Protein AF-A0A6M3ILG4-F1 (afdb_monomer_lite)

Sequence (143 aa):
MSYYQEWAKKNKDKIKEYHKKYWQENKDKIKEREKIYKTTERYVKWKRDYRKIEYERHKDKIKARKKIKGLVHQNRLKRLPCQICGENKSEFHHPNYAKPYEVYHLCDYCHKKVHINETKLNDIKIYNYIGLLKKRGRPKLNN

Organism: NCBI:txid1070528

pLDDT: mean 90.32, std 12.19, range [41.97, 98.12]

Structure (mmCIF, N/CA/C/O backbone):
data_AF-A0A6M3ILG4-F1
#
_entry.id   AF-A0A6M3ILG4-F1
#
loop_
_atom_site.group_PDB
_atom_site.id
_atom_site.type_symbol
_atom_site.label_atom_id
_atom_site.label_alt_id
_atom_site.label_comp_id
_atom_site.label_asym_id
_atom_site.label_entity_id
_atom_site.label_seq_id
_atom_site.pdbx_PDB_ins_code
_atom_site.Cartn_x
_atom_site.Cartn_y
_atom_site.Cartn_z
_atom_site.occupancy
_atom_site.B_iso_or_equiv
_atom_site.auth_seq_id
_atom_site.auth_comp_id
_atom_site.auth_asym_id
_atom_site.auth_atom_id
_atom_site.pdbx_PDB_model_num
ATOM 1 N N . MET A 1 1 ? -1.895 -19.524 -35.280 1.00 62.00 1 MET A N 1
ATOM 2 C CA . MET A 1 1 ? -0.670 -18.873 -34.759 1.00 62.00 1 MET A CA 1
ATOM 3 C C . MET A 1 1 ? -0.054 -18.127 -35.936 1.00 62.00 1 MET A C 1
ATOM 5 O O . MET A 1 1 ? -0.032 -18.703 -37.013 1.00 62.00 1 MET A O 1
ATOM 9 N N . SER A 1 2 ? 0.331 -16.855 -35.814 1.00 88.44 2 SER A N 1
ATOM 10 C CA . SER A 1 2 ? 0.927 -16.123 -36.943 1.00 88.44 2 SER A CA 1
ATOM 11 C C . SER A 1 2 ? 2.373 -16.569 -37.183 1.00 88.44 2 SER A C 1
ATOM 13 O O . SER A 1 2 ? 3.071 -16.950 -36.243 1.00 88.44 2 SER A O 1
ATOM 15 N N . TYR A 1 3 ? 2.845 -16.471 -38.428 1.00 88.00 3 TYR A N 1
ATOM 16 C CA . TYR A 1 3 ? 4.236 -16.757 -38.812 1.00 88.00 3 TYR A CA 1
ATOM 17 C C . TYR A 1 3 ? 5.259 -16.085 -37.874 1.00 88.00 3 TYR A C 1
ATOM 19 O O . TYR A 1 3 ? 6.212 -16.709 -37.408 1.00 88.00 3 TYR A O 1
ATOM 27 N N . TYR A 1 4 ? 5.003 -14.827 -37.500 1.00 83.44 4 TYR A N 1
ATOM 28 C CA . TYR A 1 4 ? 5.842 -14.075 -36.566 1.00 83.44 4 TYR A CA 1
ATOM 29 C C . TYR A 1 4 ? 5.869 -14.681 -35.153 1.00 83.44 4 TYR A C 1
ATOM 31 O O . TYR A 1 4 ? 6.920 -14.724 -34.518 1.00 83.44 4 TYR A O 1
ATOM 39 N N . GLN A 1 5 ? 4.735 -15.186 -34.656 1.00 84.12 5 GLN A N 1
ATOM 40 C CA . GLN A 1 5 ? 4.664 -15.832 -33.341 1.00 84.12 5 GLN A CA 1
ATOM 41 C C . GLN A 1 5 ? 5.486 -17.128 -33.298 1.00 84.12 5 GLN A C 1
ATOM 43 O O . GLN A 1 5 ? 6.137 -17.407 -32.291 1.00 84.12 5 GLN A O 1
ATOM 48 N N . GLU A 1 6 ? 5.480 -17.917 -34.373 1.00 87.38 6 GLU A N 1
ATOM 49 C CA . GLU A 1 6 ? 6.278 -19.147 -34.463 1.00 87.38 6 GLU A CA 1
ATOM 50 C C . GLU A 1 6 ? 7.771 -18.855 -34.596 1.00 87.38 6 GLU A C 1
ATOM 52 O O . GLU A 1 6 ? 8.590 -19.459 -33.898 1.00 87.38 6 GLU A O 1
ATOM 57 N N . TRP A 1 7 ? 8.124 -17.874 -35.427 1.00 90.94 7 TRP A N 1
ATOM 58 C CA . TRP A 1 7 ? 9.497 -17.407 -35.564 1.00 90.94 7 TRP A CA 1
ATOM 59 C C . TRP A 1 7 ? 10.047 -16.862 -34.236 1.00 90.94 7 TRP A C 1
ATOM 61 O O . TRP A 1 7 ? 11.148 -17.235 -33.827 1.00 90.94 7 TRP A O 1
ATOM 71 N N . ALA A 1 8 ? 9.267 -16.057 -33.507 1.00 87.81 8 ALA A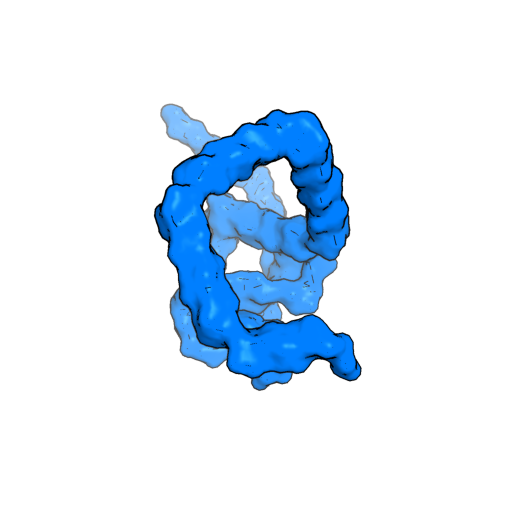 N 1
ATOM 72 C CA . ALA A 1 8 ? 9.674 -15.497 -32.220 1.00 87.81 8 ALA A CA 1
ATOM 73 C C . ALA A 1 8 ? 9.870 -16.575 -31.141 1.00 87.81 8 ALA A C 1
ATOM 75 O O . ALA A 1 8 ? 10.802 -16.483 -30.343 1.00 87.81 8 ALA A O 1
ATOM 76 N N . LYS A 1 9 ? 9.039 -17.628 -31.135 1.00 90.25 9 LYS A N 1
ATOM 77 C CA . LYS A 1 9 ? 9.213 -18.774 -30.226 1.00 90.25 9 LYS A CA 1
ATOM 78 C C . LYS A 1 9 ? 10.529 -19.504 -30.483 1.00 90.25 9 LYS A C 1
ATOM 80 O O . LYS A 1 9 ? 11.263 -19.767 -29.535 1.00 90.25 9 LYS A O 1
ATOM 85 N N . LYS A 1 10 ? 10.840 -19.785 -31.752 1.00 91.88 10 LYS A N 1
ATOM 86 C CA . LYS A 1 10 ? 12.076 -20.478 -32.157 1.00 91.88 10 LYS A CA 1
ATOM 87 C C . LYS A 1 10 ? 13.341 -19.640 -31.932 1.00 91.88 10 LYS A C 1
ATOM 89 O O . LYS A 1 10 ? 14.420 -20.200 -31.802 1.00 91.88 10 LYS A O 1
ATOM 94 N N . ASN A 1 11 ? 13.216 -18.314 -31.855 1.00 92.62 11 ASN A N 1
ATOM 95 C CA . ASN A 1 11 ? 14.343 -17.384 -31.713 1.00 92.62 11 ASN A CA 1
ATOM 96 C C . ASN A 1 11 ? 14.356 -16.637 -30.369 1.00 92.62 11 ASN A C 1
ATOM 98 O O . ASN A 1 11 ? 15.000 -15.596 -30.244 1.00 92.62 11 ASN A O 1
ATOM 102 N N . LYS A 1 12 ? 13.655 -17.157 -29.355 1.00 91.38 12 LYS A N 1
ATOM 103 C CA . LYS A 1 12 ? 13.440 -16.483 -28.067 1.00 91.38 12 LYS A CA 1
ATOM 104 C C . LYS A 1 12 ? 14.737 -16.011 -27.404 1.00 91.38 12 LYS A C 1
ATOM 106 O O . LYS A 1 12 ? 14.792 -14.877 -26.929 1.00 91.38 12 LYS A O 1
ATOM 111 N N . ASP A 1 13 ? 15.772 -16.847 -27.396 1.00 93.62 13 ASP A N 1
ATOM 112 C CA . ASP A 1 13 ? 17.044 -16.518 -26.744 1.00 93.62 13 ASP A CA 1
ATOM 113 C C . ASP A 1 13 ? 17.819 -15.443 -27.507 1.00 93.62 13 ASP A C 1
ATOM 115 O O . ASP A 1 13 ? 18.270 -14.474 -26.899 1.00 93.62 13 ASP A O 1
ATOM 119 N N . LYS A 1 14 ? 17.852 -15.527 -28.844 1.00 92.62 14 LYS A N 1
ATOM 120 C CA . LYS A 1 14 ? 18.449 -14.494 -29.707 1.00 92.62 14 LYS A CA 1
ATOM 121 C C . LYS A 1 14 ? 17.745 -13.145 -29.551 1.00 92.62 14 LYS A C 1
ATOM 123 O O . LYS A 1 14 ? 18.395 -12.110 -29.444 1.00 92.62 14 LYS A O 1
ATOM 128 N N . ILE A 1 15 ? 16.412 -13.151 -29.484 1.00 91.88 15 ILE A N 1
ATOM 129 C CA . ILE A 1 15 ? 15.603 -11.945 -29.255 1.00 91.88 15 ILE A CA 1
ATOM 130 C C . ILE A 1 15 ? 15.914 -11.348 -27.877 1.00 91.88 15 ILE A C 1
ATOM 132 O O . ILE A 1 15 ? 16.109 -10.140 -27.743 1.00 91.88 15 ILE A O 1
ATOM 136 N N . LYS A 1 16 ? 16.003 -12.190 -26.842 1.00 93.75 16 LYS A N 1
ATOM 137 C CA . LYS A 1 16 ? 16.331 -11.758 -25.480 1.00 93.75 16 LYS A CA 1
ATOM 138 C C . LYS A 1 16 ? 17.732 -11.149 -25.398 1.00 93.75 16 LYS A C 1
ATOM 140 O O . LYS A 1 16 ? 17.897 -10.108 -24.763 1.00 93.75 16 LYS A O 1
ATOM 145 N N . GLU A 1 17 ? 18.720 -11.775 -26.030 1.00 94.75 17 GLU A N 1
ATOM 146 C CA . GLU A 1 17 ? 20.097 -11.280 -26.088 1.00 94.75 17 GLU A CA 1
ATOM 147 C C . GLU A 1 17 ? 20.182 -9.938 -26.821 1.00 94.75 17 GLU A C 1
ATOM 149 O O . GLU A 1 17 ? 20.748 -8.980 -26.289 1.00 94.75 17 GLU A O 1
ATOM 154 N N . TYR A 1 18 ? 19.527 -9.831 -27.979 1.00 94.12 18 TYR A N 1
ATOM 155 C CA . TYR A 1 18 ? 19.421 -8.584 -28.729 1.00 94.12 18 TYR A CA 1
ATOM 156 C C . TYR A 1 18 ? 18.820 -7.454 -27.880 1.00 94.12 18 TYR A C 1
ATOM 158 O O . TYR A 1 18 ? 19.414 -6.382 -27.761 1.00 94.12 18 TYR A O 1
ATOM 166 N N . HIS A 1 19 ? 17.680 -7.694 -27.220 1.00 94.12 19 HIS A N 1
ATOM 167 C CA . HIS A 1 19 ? 17.057 -6.692 -26.350 1.00 94.12 19 HIS A CA 1
ATOM 168 C C . HIS A 1 19 ? 17.936 -6.316 -25.157 1.00 94.12 19 HIS A C 1
ATOM 170 O O . HIS A 1 19 ? 17.972 -5.146 -24.774 1.00 94.12 19 HIS A O 1
ATOM 176 N N . LYS A 1 20 ? 18.656 -7.284 -24.574 1.00 95.81 20 LYS A N 1
ATOM 177 C CA . LYS A 1 20 ? 19.600 -7.028 -23.482 1.00 95.81 20 LYS A CA 1
ATOM 178 C C . LYS A 1 20 ? 20.713 -6.088 -23.942 1.00 95.81 20 LYS A C 1
ATOM 180 O O . LYS A 1 20 ? 20.952 -5.088 -23.268 1.00 95.81 20 LYS A O 1
ATOM 185 N N . LYS A 1 21 ? 21.346 -6.378 -25.081 1.00 96.12 21 LYS A N 1
ATOM 186 C CA . LYS A 1 21 ? 22.414 -5.550 -25.658 1.00 96.12 21 LYS A CA 1
ATOM 187 C C . LYS A 1 21 ? 21.906 -4.148 -25.998 1.00 96.12 21 LYS A C 1
ATOM 189 O O . LYS A 1 21 ? 22.467 -3.164 -25.526 1.00 96.12 21 LYS A O 1
ATOM 194 N N . TYR A 1 22 ? 20.766 -4.063 -26.685 1.00 95.12 22 TYR A N 1
ATOM 195 C CA . TYR A 1 22 ? 20.114 -2.793 -27.002 1.00 95.12 22 TYR A CA 1
ATOM 196 C C . TYR A 1 22 ? 19.848 -1.954 -25.746 1.00 95.12 22 TYR A C 1
ATOM 198 O O . TYR A 1 22 ? 20.156 -0.762 -25.717 1.00 95.12 22 TYR A O 1
ATOM 206 N N . TRP A 1 23 ? 19.306 -2.570 -24.689 1.00 94.00 23 TRP A N 1
ATOM 207 C CA . TRP A 1 23 ? 19.064 -1.878 -23.428 1.00 94.00 23 TRP A CA 1
ATOM 208 C C . TRP A 1 23 ? 20.369 -1.417 -22.778 1.00 94.00 23 TRP A C 1
ATOM 210 O O . TRP A 1 23 ? 20.443 -0.274 -22.347 1.00 94.00 23 TRP A O 1
ATOM 220 N N . GLN A 1 24 ? 21.405 -2.259 -22.728 1.00 94.44 24 GLN A N 1
ATOM 221 C CA . GLN A 1 24 ? 22.695 -1.907 -22.124 1.00 94.44 24 GLN A CA 1
ATOM 222 C C . GLN A 1 24 ? 23.349 -0.703 -22.809 1.00 94.44 24 GLN A C 1
ATOM 224 O O . GLN A 1 24 ? 23.817 0.202 -22.120 1.00 94.44 24 GLN A O 1
ATOM 229 N N . GLU A 1 25 ? 23.323 -0.673 -24.139 1.00 96.31 25 GLU A N 1
ATOM 230 C CA . GLU A 1 25 ? 23.918 0.391 -24.954 1.00 96.31 25 GLU A CA 1
ATOM 231 C C . GLU A 1 25 ? 23.101 1.693 -24.923 1.00 96.31 25 GLU A C 1
ATOM 233 O O . GLU A 1 25 ? 23.656 2.780 -25.073 1.00 96.31 25 GLU A O 1
ATOM 238 N N . ASN A 1 26 ? 21.783 1.611 -24.705 1.00 96.38 26 ASN A N 1
ATOM 239 C CA . ASN A 1 26 ? 20.882 2.765 -24.810 1.00 96.38 26 ASN A CA 1
ATOM 240 C C . ASN A 1 26 ? 20.227 3.176 -23.487 1.00 96.38 26 ASN A C 1
ATOM 242 O O . ASN A 1 26 ? 19.428 4.114 -23.483 1.00 96.38 26 ASN A O 1
ATOM 246 N N . LYS A 1 27 ? 20.540 2.518 -22.363 1.00 95.06 27 LYS A N 1
ATOM 247 C CA . LYS A 1 27 ? 19.861 2.713 -21.066 1.00 95.06 27 LYS A CA 1
ATOM 248 C C . LYS A 1 27 ? 19.761 4.182 -20.658 1.00 95.06 27 LYS A C 1
ATOM 250 O O . LYS A 1 27 ? 18.710 4.597 -20.179 1.00 95.06 27 LYS A O 1
ATOM 255 N N . ASP A 1 28 ? 20.816 4.967 -20.863 1.00 96.31 28 ASP A N 1
ATOM 256 C CA . ASP A 1 28 ? 20.870 6.352 -20.392 1.00 96.31 28 ASP A CA 1
ATOM 257 C C . ASP A 1 28 ? 20.026 7.265 -21.288 1.00 96.31 28 ASP A C 1
ATOM 259 O O . ASP A 1 28 ? 19.192 8.013 -20.782 1.00 96.31 28 ASP A O 1
ATOM 263 N N . LYS A 1 29 ? 20.100 7.082 -22.614 1.00 96.06 29 LYS A N 1
ATOM 264 C CA . LYS A 1 29 ? 19.216 7.758 -23.580 1.00 96.06 29 LYS A CA 1
ATOM 265 C C . LYS A 1 29 ? 17.744 7.389 -23.369 1.00 96.06 29 LYS A C 1
ATOM 267 O O . LYS A 1 29 ? 16.868 8.245 -23.469 1.00 96.06 29 LYS A O 1
ATOM 272 N N . ILE A 1 30 ? 17.452 6.120 -23.068 1.00 95.19 30 ILE A N 1
ATOM 273 C CA . ILE A 1 30 ? 16.093 5.646 -22.761 1.00 95.19 30 ILE A CA 1
ATOM 274 C C . ILE A 1 30 ? 15.581 6.324 -21.488 1.00 95.19 30 ILE A C 1
ATOM 276 O O . ILE A 1 30 ? 14.471 6.852 -21.493 1.00 95.19 30 ILE A O 1
ATOM 280 N N . LYS A 1 31 ? 16.388 6.361 -20.421 1.00 96.06 31 LYS A N 1
ATOM 281 C CA . LYS A 1 31 ? 16.033 7.032 -19.161 1.00 96.06 31 LYS A CA 1
ATOM 282 C C . LYS A 1 31 ? 15.813 8.530 -19.345 1.00 96.06 31 LYS A C 1
ATOM 284 O O . LYS A 1 31 ? 14.869 9.073 -18.778 1.00 96.06 31 LYS A O 1
ATOM 289 N N . GLU A 1 32 ? 16.655 9.198 -20.127 1.00 96.94 32 GLU A N 1
ATOM 290 C CA . GLU A 1 32 ? 16.518 10.625 -20.420 1.00 96.94 32 GLU A CA 1
ATOM 291 C C . GLU A 1 32 ? 15.225 10.916 -21.191 1.00 96.94 32 GLU A C 1
ATOM 293 O O . GLU A 1 32 ? 14.421 11.748 -20.763 1.00 96.94 32 GLU A O 1
ATOM 298 N N . ARG A 1 33 ? 14.952 10.154 -22.258 1.00 95.56 33 ARG A N 1
ATOM 299 C CA . ARG A 1 33 ? 13.682 10.233 -22.998 1.00 95.56 33 ARG A CA 1
ATOM 300 C C . ARG A 1 33 ? 12.482 9.961 -22.100 1.00 95.56 33 ARG A C 1
ATOM 302 O O . ARG A 1 33 ? 11.481 10.665 -22.191 1.00 95.56 33 ARG A O 1
ATOM 309 N N . GLU A 1 34 ? 12.572 8.972 -21.216 1.00 96.19 34 GLU A N 1
ATOM 310 C CA . GLU A 1 34 ? 11.512 8.662 -20.260 1.00 96.19 34 GLU A CA 1
ATOM 311 C C . GLU A 1 34 ? 11.297 9.814 -19.266 1.00 96.19 34 GLU A C 1
ATOM 313 O O . GLU A 1 34 ? 10.155 10.139 -18.938 1.00 96.19 34 GLU A O 1
ATOM 318 N N . LYS A 1 35 ? 12.372 10.469 -18.809 1.00 97.12 35 LYS A N 1
ATOM 319 C CA . LYS A 1 35 ? 12.300 11.643 -17.931 1.00 97.12 35 LYS A CA 1
ATOM 320 C C . LYS A 1 35 ? 11.573 12.798 -18.621 1.00 97.12 35 LYS A C 1
ATOM 322 O O . LYS A 1 35 ? 10.642 13.334 -18.028 1.00 97.12 35 LYS A O 1
ATOM 327 N N . ILE A 1 36 ? 11.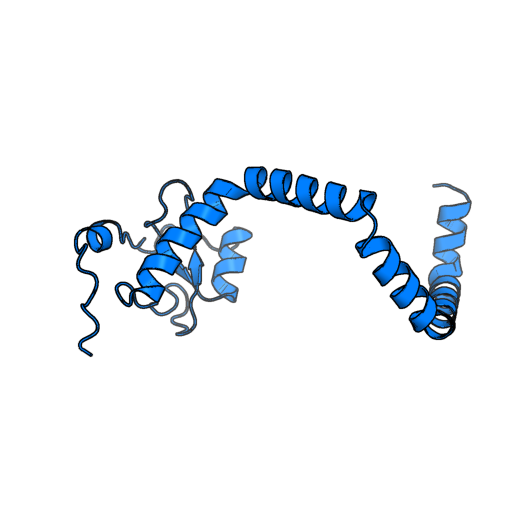932 13.113 -19.867 1.00 97.06 36 ILE A N 1
ATOM 328 C CA . ILE A 1 36 ? 11.268 14.152 -20.675 1.00 97.06 36 ILE A CA 1
ATOM 329 C C . ILE A 1 36 ? 9.805 13.776 -20.936 1.00 97.06 36 ILE A C 1
ATOM 331 O O . ILE A 1 36 ? 8.899 14.578 -20.730 1.00 97.06 36 ILE A O 1
ATOM 335 N N . TYR A 1 37 ? 9.530 12.529 -21.326 1.00 95.88 37 TYR A N 1
ATOM 336 C CA . TYR A 1 37 ? 8.163 12.058 -21.542 1.00 95.88 37 TYR A CA 1
ATOM 337 C C . TYR A 1 37 ? 7.300 12.230 -20.284 1.00 95.88 37 TYR A C 1
ATOM 339 O O . TYR A 1 37 ? 6.166 12.704 -20.371 1.00 95.88 37 TYR A O 1
ATOM 347 N N . LYS A 1 38 ? 7.854 11.928 -19.102 1.00 97.12 38 LYS A N 1
ATOM 348 C CA . LYS A 1 38 ? 7.176 12.085 -17.808 1.00 97.12 38 LYS A CA 1
ATOM 349 C C . LYS A 1 38 ? 6.872 13.538 -17.432 1.00 97.12 38 LYS A C 1
ATOM 351 O O . LYS A 1 38 ? 6.020 13.749 -16.568 1.00 97.12 38 LYS A O 1
ATOM 356 N N . THR A 1 39 ? 7.543 14.516 -18.040 1.00 97.06 39 THR A N 1
ATOM 357 C CA . THR A 1 39 ? 7.256 15.945 -17.840 1.00 97.06 39 THR A CA 1
ATOM 358 C C . THR A 1 39 ? 6.283 16.506 -18.872 1.00 97.06 39 THR A C 1
ATOM 360 O O . THR A 1 39 ? 5.764 17.596 -18.663 1.00 97.06 39 THR A O 1
ATOM 363 N N . THR A 1 40 ? 5.996 15.782 -19.960 1.00 98.00 40 THR A N 1
ATOM 364 C CA . THR A 1 40 ? 5.025 16.243 -20.966 1.00 98.00 40 THR A CA 1
ATOM 365 C C . THR A 1 40 ? 3.629 16.412 -20.370 1.00 98.00 40 THR A C 1
ATOM 367 O O . THR A 1 40 ? 3.171 15.596 -19.563 1.00 98.00 40 THR A O 1
ATOM 370 N N . GLU A 1 41 ? 2.902 17.427 -20.836 1.00 98.12 41 GLU A N 1
ATOM 371 C CA . GLU A 1 41 ? 1.520 17.685 -20.419 1.00 98.12 41 GLU A CA 1
ATOM 372 C C . GLU A 1 41 ? 0.613 16.475 -20.654 1.00 98.12 41 GLU A C 1
ATOM 374 O O . GLU A 1 41 ? -0.194 16.117 -19.793 1.00 98.12 41 GLU A O 1
ATOM 379 N N . ARG A 1 42 ? 0.798 15.786 -21.790 1.00 97.38 42 ARG A N 1
ATOM 380 C CA . ARG A 1 42 ? 0.071 14.556 -22.126 1.00 97.38 42 ARG A CA 1
ATOM 381 C C . ARG A 1 42 ? 0.228 13.504 -21.032 1.00 97.38 42 ARG A C 1
ATOM 383 O O . ARG A 1 42 ? -0.772 12.941 -20.587 1.00 97.38 42 ARG A O 1
ATOM 390 N N . TYR A 1 43 ? 1.460 13.232 -20.600 1.00 97.44 43 TYR A N 1
ATOM 391 C CA . TYR A 1 43 ? 1.711 12.245 -19.556 1.00 97.44 43 TYR A CA 1
ATOM 392 C C . TYR A 1 43 ? 1.190 12.708 -18.195 1.00 97.44 43 TYR A C 1
ATOM 394 O O . TYR A 1 43 ? 0.571 11.920 -17.483 1.00 97.44 43 TYR A O 1
ATOM 402 N N . VAL A 1 44 ? 1.402 13.975 -17.826 1.00 97.38 44 VAL A N 1
ATOM 403 C CA . VAL A 1 44 ? 0.914 14.529 -16.553 1.00 97.38 44 VAL A CA 1
ATOM 404 C C . VAL A 1 44 ? -0.611 14.424 -16.467 1.00 97.38 44 VAL A C 1
ATOM 406 O O . VAL A 1 44 ? -1.134 13.936 -15.459 1.00 97.38 44 VAL A O 1
ATOM 409 N N . LYS A 1 45 ? -1.322 14.793 -17.541 1.00 98.06 45 LYS A N 1
ATOM 410 C CA . LYS A 1 45 ? -2.779 14.654 -17.657 1.00 98.06 45 LYS A CA 1
ATOM 411 C C . LYS A 1 45 ? -3.205 13.192 -17.561 1.00 98.06 45 LYS A C 1
ATOM 413 O O . LYS A 1 45 ? -4.003 12.858 -16.689 1.00 98.06 45 LYS A O 1
ATOM 418 N N . TRP A 1 46 ? -2.619 12.312 -18.378 1.00 97.56 46 TRP A N 1
ATOM 419 C CA . TRP A 1 46 ? -2.906 10.875 -18.335 1.00 97.56 46 TRP A CA 1
ATOM 420 C C . TRP A 1 46 ? -2.708 10.301 -16.928 1.00 97.56 46 TRP A C 1
ATOM 422 O O . TRP A 1 46 ? -3.581 9.611 -16.409 1.00 97.56 46 TRP A O 1
ATOM 432 N N . LYS A 1 47 ? -1.597 10.634 -16.266 1.00 97.62 47 LYS A N 1
ATOM 433 C CA . LYS A 1 47 ? -1.272 10.143 -14.924 1.00 97.62 47 LYS A CA 1
ATOM 434 C C . LYS A 1 47 ? -2.266 10.641 -13.879 1.00 97.62 47 LYS A C 1
ATOM 436 O O . LYS A 1 47 ? -2.611 9.892 -12.965 1.00 97.62 47 LYS A O 1
ATOM 441 N N . ARG A 1 48 ? -2.720 11.893 -13.982 1.00 96.88 48 ARG A N 1
ATOM 442 C CA . ARG A 1 48 ? -3.765 12.453 -13.114 1.00 96.88 48 ARG A CA 1
ATOM 443 C C . ARG A 1 48 ? -5.087 11.711 -13.302 1.00 96.88 48 ARG A C 1
ATOM 445 O O . ARG A 1 48 ? -5.685 11.286 -12.316 1.00 96.88 48 ARG A O 1
ATOM 452 N N . ASP A 1 49 ? -5.511 11.531 -14.547 1.00 97.50 49 ASP A N 1
ATOM 453 C CA . ASP A 1 49 ? -6.792 10.909 -14.876 1.00 97.50 49 ASP A CA 1
ATOM 454 C C . ASP A 1 49 ? -6.781 9.413 -14.501 1.00 97.50 49 ASP A C 1
ATOM 456 O O . ASP A 1 49 ? -7.708 8.927 -13.853 1.00 97.50 49 ASP A O 1
ATOM 460 N N . TYR A 1 50 ? -5.670 8.715 -14.762 1.00 96.31 50 TYR A N 1
ATOM 461 C CA . TYR A 1 50 ? -5.425 7.346 -14.301 1.00 96.31 50 TYR A CA 1
ATOM 462 C C . TYR A 1 50 ? -5.530 7.229 -12.777 1.00 96.31 50 TYR A C 1
ATOM 464 O O . TYR A 1 50 ? -6.253 6.376 -12.271 1.00 96.31 50 TYR A O 1
ATOM 472 N N . ARG A 1 51 ? -4.866 8.120 -12.022 1.00 95.88 51 ARG A N 1
ATOM 473 C CA . ARG A 1 51 ? -4.948 8.139 -10.550 1.00 95.88 51 ARG A CA 1
ATOM 474 C C . ARG A 1 51 ? -6.375 8.349 -10.051 1.00 95.88 51 ARG A C 1
ATOM 476 O O . ARG A 1 51 ? -6.740 7.757 -9.041 1.00 95.88 51 ARG A O 1
ATOM 483 N N . LYS A 1 52 ? -7.166 9.183 -10.732 1.00 96.94 52 LYS A N 1
ATOM 484 C CA . LYS A 1 52 ? -8.574 9.416 -10.388 1.00 96.94 52 LYS A CA 1
ATOM 485 C C . LYS A 1 52 ? -9.404 8.149 -10.593 1.00 96.94 52 LYS A C 1
ATOM 487 O O . LYS A 1 52 ? -10.122 7.752 -9.684 1.00 96.94 52 LYS A O 1
ATOM 492 N N . ILE A 1 53 ? -9.264 7.498 -11.747 1.00 96.81 53 ILE A N 1
ATOM 493 C CA . ILE A 1 53 ? -9.957 6.238 -12.059 1.00 96.81 53 ILE A CA 1
ATOM 494 C C . ILE A 1 53 ? -9.575 5.152 -11.048 1.00 96.81 53 ILE A C 1
ATOM 496 O O . ILE A 1 53 ? -10.445 4.487 -10.490 1.00 96.81 53 ILE A O 1
ATOM 500 N N . GLU A 1 54 ? -8.282 5.007 -10.771 1.00 95.75 54 GLU A N 1
ATOM 501 C CA . GLU A 1 54 ? -7.761 4.016 -9.830 1.00 95.75 54 GLU A CA 1
ATOM 502 C C . GLU A 1 54 ? -8.241 4.273 -8.396 1.00 95.75 54 GLU A C 1
ATOM 504 O O . GLU A 1 54 ? -8.631 3.347 -7.683 1.00 95.75 54 GLU A O 1
ATOM 509 N N . TYR A 1 55 ? -8.272 5.543 -7.978 1.00 95.38 55 TYR A N 1
ATOM 510 C CA . TYR A 1 55 ? -8.855 5.924 -6.699 1.00 95.38 55 TYR A CA 1
ATOM 511 C C . TYR A 1 55 ? -10.332 5.541 -6.634 1.00 95.38 55 TYR A C 1
ATOM 513 O O . TYR A 1 55 ? -10.723 4.907 -5.664 1.00 95.38 55 TYR A O 1
ATOM 521 N N . GLU A 1 56 ? -11.141 5.861 -7.647 1.00 95.69 56 GLU A N 1
ATOM 522 C CA . GLU A 1 56 ? -12.570 5.525 -7.644 1.00 95.69 56 GLU A CA 1
ATOM 523 C C . GLU A 1 56 ? -12.819 4.013 -7.589 1.00 95.69 56 GLU A C 1
ATOM 525 O O . GLU A 1 56 ? -13.669 3.570 -6.816 1.00 95.69 56 GLU A O 1
ATOM 530 N N . ARG A 1 57 ? -12.024 3.213 -8.313 1.00 95.06 57 ARG A N 1
ATOM 531 C CA . ARG A 1 57 ? -12.089 1.738 -8.282 1.00 95.06 57 ARG A CA 1
ATOM 532 C C . ARG A 1 57 ? -11.779 1.144 -6.910 1.00 95.06 57 ARG A C 1
ATOM 534 O O . ARG A 1 57 ? -12.276 0.072 -6.571 1.00 95.06 57 ARG A O 1
ATOM 541 N N . HIS A 1 58 ? -10.952 1.817 -6.114 1.00 94.81 58 HIS A N 1
ATOM 542 C CA . HIS A 1 58 ? -10.454 1.295 -4.840 1.00 94.81 58 HIS A CA 1
ATOM 543 C C . HIS A 1 58 ? -10.777 2.184 -3.632 1.00 94.81 58 HIS A C 1
ATOM 545 O O . HIS A 1 58 ? -10.219 1.979 -2.547 1.00 94.81 58 HIS A O 1
ATOM 551 N N . LYS A 1 59 ? -11.689 3.153 -3.778 1.00 95.25 59 LYS A N 1
ATOM 552 C CA . LYS A 1 59 ? -11.929 4.198 -2.771 1.00 95.25 59 LYS A CA 1
ATOM 553 C C . LYS A 1 59 ? -12.360 3.633 -1.429 1.00 95.25 59 LYS A C 1
ATOM 555 O O . LYS A 1 59 ? -11.884 4.113 -0.404 1.00 95.25 59 LYS A O 1
ATOM 560 N N . ASP A 1 60 ? -13.187 2.594 -1.413 1.00 94.69 60 ASP A N 1
ATOM 561 C CA . ASP A 1 60 ? -13.698 2.013 -0.167 1.00 94.69 60 ASP A CA 1
ATOM 562 C C . ASP A 1 60 ? -12.580 1.311 0.606 1.00 94.69 60 ASP A C 1
ATOM 564 O O . ASP A 1 60 ? -12.386 1.556 1.798 1.00 94.69 60 ASP A O 1
ATOM 568 N N . LYS A 1 61 ? -11.727 0.561 -0.102 1.00 95.06 61 LYS A N 1
ATOM 569 C CA . LYS A 1 61 ? -10.512 -0.052 0.451 1.00 95.06 61 LYS A CA 1
ATOM 570 C C . LYS A 1 61 ? -9.531 0.989 0.985 1.00 95.06 61 LYS A C 1
ATOM 572 O O . LYS A 1 61 ? -8.975 0.817 2.073 1.00 95.06 61 LYS A O 1
ATOM 577 N N . ILE A 1 62 ? -9.323 2.082 0.250 1.00 95.56 62 ILE A N 1
ATOM 578 C CA . ILE A 1 62 ? -8.455 3.192 0.670 1.00 95.56 62 ILE A CA 1
ATOM 579 C C . ILE A 1 62 ? -9.017 3.866 1.928 1.00 95.56 62 ILE A C 1
ATOM 581 O O . ILE A 1 62 ? -8.282 4.057 2.903 1.00 95.56 62 ILE A O 1
ATOM 585 N N . LYS A 1 63 ? -10.313 4.197 1.936 1.00 95.81 63 LYS A N 1
ATOM 586 C CA . LYS A 1 63 ? -11.000 4.839 3.064 1.00 95.81 63 LYS A CA 1
ATOM 587 C C . LYS A 1 63 ? -10.949 3.968 4.314 1.00 95.81 63 LYS A C 1
ATOM 589 O O . LYS A 1 63 ? -10.564 4.477 5.367 1.00 95.81 63 LYS A O 1
ATOM 594 N N . ALA A 1 64 ? -11.258 2.676 4.201 1.00 95.62 64 ALA A N 1
ATOM 595 C CA . ALA A 1 64 ? -11.246 1.756 5.333 1.00 95.62 64 ALA A CA 1
ATOM 596 C C . ALA A 1 64 ? -9.868 1.659 5.990 1.00 95.62 64 ALA A C 1
ATOM 598 O O . ALA A 1 64 ? -9.706 1.956 7.175 1.00 95.62 64 ALA A O 1
ATOM 599 N N . ARG A 1 65 ? -8.835 1.417 5.177 1.00 95.56 65 ARG A N 1
ATOM 600 C CA . ARG A 1 65 ? -7.445 1.392 5.645 1.00 95.56 65 ARG A CA 1
ATOM 601 C C . ARG A 1 65 ? -7.032 2.708 6.297 1.00 95.56 65 ARG A C 1
ATOM 603 O O . ARG A 1 65 ? -6.347 2.694 7.318 1.00 95.56 65 ARG A O 1
ATOM 610 N N . LYS A 1 66 ? -7.436 3.853 5.731 1.00 96.19 66 LYS A N 1
ATOM 611 C CA . LYS A 1 66 ? -7.118 5.178 6.286 1.00 96.19 66 LYS A CA 1
ATOM 612 C C . LYS A 1 66 ? -7.718 5.369 7.681 1.00 96.19 66 LYS A C 1
ATOM 614 O O . LYS A 1 66 ? -7.053 5.957 8.531 1.00 96.19 66 LYS A O 1
ATOM 619 N N . LYS A 1 67 ? -8.927 4.859 7.944 1.00 95.56 67 LYS A N 1
ATOM 620 C CA . LYS A 1 67 ? -9.562 4.941 9.270 1.00 95.56 67 LYS A CA 1
ATOM 621 C C . LYS A 1 67 ? -8.763 4.189 10.336 1.00 95.56 67 LYS A C 1
ATOM 623 O O . LYS A 1 67 ? -8.413 4.790 11.350 1.00 95.56 67 LYS A O 1
ATOM 628 N N . ILE A 1 68 ? -8.403 2.931 10.077 1.00 95.38 68 ILE A N 1
ATOM 629 C CA . ILE A 1 68 ? -7.578 2.133 10.997 1.00 95.38 68 ILE A CA 1
ATOM 630 C C . ILE A 1 68 ? -6.191 2.751 11.184 1.00 95.38 68 ILE A C 1
ATOM 632 O O . ILE A 1 68 ? -5.750 2.935 12.317 1.00 95.38 68 ILE A O 1
ATOM 636 N N . LYS A 1 69 ? -5.525 3.158 10.094 1.00 95.06 69 LYS A N 1
ATOM 637 C CA . LYS A 1 69 ? -4.226 3.848 10.178 1.00 95.06 69 LYS A CA 1
ATOM 638 C C . LYS A 1 69 ? -4.303 5.122 11.018 1.00 95.06 69 LYS A C 1
ATOM 640 O O . LYS A 1 69 ? -3.363 5.404 11.749 1.00 95.06 69 LYS A O 1
ATOM 645 N N . GLY A 1 70 ? -5.409 5.863 10.943 1.00 94.44 70 GLY A N 1
ATOM 646 C CA . GLY A 1 70 ? -5.644 7.034 11.784 1.00 94.44 70 GLY A CA 1
ATOM 647 C C . GLY A 1 70 ? -5.652 6.696 13.275 1.00 94.44 70 GLY A C 1
ATOM 648 O O . GLY A 1 70 ? -5.007 7.393 14.050 1.00 94.44 70 GLY A O 1
ATOM 649 N N . LEU A 1 71 ? -6.314 5.606 13.675 1.00 94.19 71 LEU A N 1
ATOM 650 C CA . LEU A 1 71 ? -6.316 5.146 15.070 1.00 94.19 71 LEU A CA 1
ATOM 651 C C . LEU A 1 71 ? -4.925 4.709 15.541 1.00 94.19 71 LEU A C 1
ATOM 653 O O . LEU A 1 71 ? -4.538 5.029 16.663 1.00 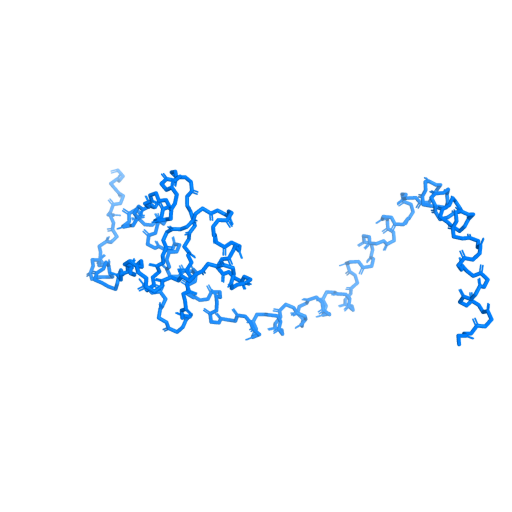94.19 71 LEU A O 1
ATOM 657 N N . VAL A 1 72 ? -4.169 4.024 14.680 1.00 94.12 72 VAL A N 1
ATOM 658 C CA . VAL A 1 72 ? -2.787 3.614 14.975 1.00 94.12 72 VAL A CA 1
ATOM 659 C C . VAL A 1 72 ? -1.876 4.829 15.121 1.00 94.12 72 VAL A C 1
ATOM 661 O O . VAL A 1 72 ? -1.152 4.934 16.100 1.00 94.12 72 VAL A O 1
ATOM 664 N N . HIS A 1 73 ? -1.948 5.779 14.188 1.00 93.25 73 HIS A N 1
ATOM 665 C CA . HIS A 1 73 ? -1.137 6.997 14.220 1.00 93.25 73 HIS A CA 1
ATOM 666 C C . HIS A 1 73 ? -1.449 7.880 15.436 1.00 93.25 73 HIS A C 1
ATOM 668 O O . HIS A 1 73 ? -0.562 8.518 15.985 1.00 93.25 73 HIS A O 1
ATOM 674 N N . GLN A 1 74 ? -2.704 7.884 15.888 1.00 90.94 74 GLN A N 1
ATOM 675 C CA . GLN A 1 74 ? -3.127 8.567 17.112 1.00 90.94 74 GLN A CA 1
ATOM 676 C C . GLN A 1 74 ? -2.792 7.783 18.392 1.00 90.94 74 GLN A C 1
ATOM 678 O O . GLN A 1 74 ? -3.243 8.176 19.463 1.00 90.94 74 GLN A O 1
ATOM 683 N N . ASN A 1 75 ? -2.074 6.656 18.301 1.00 91.44 75 ASN A N 1
ATOM 684 C CA . ASN A 1 75 ? -1.780 5.750 19.417 1.00 91.44 75 ASN A CA 1
ATOM 685 C C . ASN A 1 75 ? -3.027 5.224 20.161 1.00 91.44 75 ASN A C 1
ATOM 687 O O . ASN A 1 75 ? -2.935 4.762 21.295 1.00 91.44 75 ASN A O 1
ATOM 691 N N . ARG A 1 76 ? -4.206 5.255 19.526 1.00 91.62 76 ARG A N 1
ATOM 692 C CA . ARG A 1 76 ? -5.472 4.743 20.090 1.00 91.62 76 ARG A CA 1
ATOM 693 C C . ARG A 1 76 ? -5.647 3.251 19.853 1.00 91.62 76 ARG A C 1
ATOM 695 O O . ARG A 1 76 ? -6.426 2.613 20.551 1.00 91.62 76 ARG A O 1
ATOM 702 N N . LEU A 1 77 ? -4.957 2.714 18.851 1.00 93.88 77 LEU A N 1
ATOM 703 C CA . LEU A 1 77 ? -4.996 1.311 18.465 1.00 93.88 77 LEU A CA 1
ATOM 704 C C . LEU A 1 77 ? -3.570 0.783 18.321 1.00 93.88 77 LEU A C 1
ATOM 706 O O . LEU A 1 77 ? -2.804 1.277 17.495 1.00 93.88 77 LEU A O 1
ATOM 710 N N . LYS A 1 78 ? -3.233 -0.249 19.093 1.00 93.12 78 LYS A N 1
ATOM 711 C CA . LYS A 1 78 ? -2.008 -1.030 18.897 1.00 93.12 78 LYS A CA 1
ATOM 712 C C . LYS A 1 78 ? -2.305 -2.228 17.994 1.00 93.12 78 LYS A C 1
ATOM 714 O O . LYS A 1 78 ? -3.417 -2.756 18.003 1.00 93.12 78 LYS A O 1
ATOM 719 N N . ARG A 1 79 ? -1.318 -2.637 17.194 1.00 93.00 79 ARG A N 1
ATOM 720 C CA . ARG A 1 79 ? -1.397 -3.895 16.437 1.00 93.00 79 ARG A CA 1
ATOM 721 C C . ARG A 1 79 ? -1.275 -5.070 17.401 1.00 93.00 79 ARG A C 1
ATOM 723 O O . ARG A 1 79 ? -0.511 -4.985 18.359 1.00 93.00 79 ARG A O 1
ATOM 730 N N . LEU A 1 80 ? -2.032 -6.127 17.141 1.00 96.12 80 LEU A N 1
ATOM 731 C CA . LEU A 1 80 ? -1.967 -7.390 17.868 1.00 96.12 80 LEU A CA 1
ATOM 732 C C . LEU A 1 80 ? -1.216 -8.425 17.023 1.00 96.12 80 LEU A C 1
ATOM 734 O O . LEU A 1 80 ? -1.134 -8.243 15.807 1.00 96.12 80 LEU A O 1
ATOM 738 N N . PRO A 1 81 ? -0.685 -9.502 17.619 1.00 97.62 81 PRO A N 1
ATOM 739 C CA . PRO A 1 81 ? -0.112 -10.603 16.855 1.00 97.62 81 PRO A CA 1
ATOM 740 C C . PRO A 1 81 ? -1.112 -11.230 15.876 1.00 97.62 81 PRO A C 1
ATOM 742 O O . PRO A 1 81 ? -2.328 -11.038 15.971 1.00 97.62 81 PRO A O 1
ATOM 745 N N . CYS A 1 82 ? -0.592 -11.989 14.915 1.00 97.56 82 CYS A N 1
ATOM 746 C CA . CYS A 1 82 ? -1.392 -12.709 13.943 1.00 97.56 82 CYS A CA 1
ATOM 747 C C . CYS A 1 82 ? -2.330 -13.697 14.642 1.00 97.56 82 CYS A C 1
ATOM 749 O O . CYS A 1 82 ? -1.889 -14.552 15.400 1.00 97.56 82 CYS A O 1
ATOM 751 N N . GLN A 1 83 ? -3.617 -13.636 14.314 1.00 96.38 83 GLN A N 1
ATOM 752 C CA . GLN A 1 83 ? -4.631 -14.506 14.912 1.00 96.38 83 GLN A CA 1
ATOM 753 C C . GLN A 1 83 ? -4.579 -15.962 14.427 1.00 96.38 83 GLN A C 1
ATOM 755 O O . GLN A 1 83 ? -5.238 -16.807 15.017 1.00 96.38 83 GLN A O 1
ATOM 760 N N . ILE A 1 84 ? -3.834 -16.242 13.351 1.00 94.81 84 ILE A N 1
ATOM 761 C CA . ILE A 1 84 ? -3.682 -17.591 12.786 1.00 94.81 84 ILE A CA 1
ATOM 762 C C . ILE A 1 84 ? -2.424 -18.263 13.336 1.00 94.81 84 ILE A C 1
ATOM 764 O O . ILE A 1 84 ? -2.494 -19.379 13.830 1.00 94.81 84 ILE A O 1
ATOM 768 N N . CYS A 1 85 ? -1.271 -17.595 13.245 1.00 95.44 85 CYS A N 1
ATOM 769 C CA . CYS A 1 85 ? 0.022 -18.206 13.572 1.00 95.44 85 CYS A CA 1
ATOM 770 C C . CYS A 1 85 ? 0.757 -17.564 14.757 1.00 95.44 85 CYS A C 1
ATOM 772 O O . CYS A 1 85 ? 1.855 -17.997 15.082 1.00 95.44 85 CYS A O 1
ATOM 774 N N . GLY A 1 86 ? 0.215 -16.508 15.372 1.00 96.38 86 GLY A N 1
ATOM 775 C CA . GLY A 1 86 ? 0.841 -15.833 16.516 1.00 96.38 86 GLY A CA 1
ATOM 776 C C . GLY A 1 86 ? 2.004 -14.888 16.182 1.00 96.38 86 GLY A C 1
ATOM 777 O O . GLY A 1 86 ? 2.538 -14.258 17.086 1.00 96.38 86 GLY A O 1
ATOM 778 N N . GLU A 1 87 ? 2.384 -14.733 14.909 1.00 97.19 87 GLU A N 1
ATOM 779 C CA . GLU A 1 87 ? 3.463 -13.822 14.492 1.00 97.19 87 GLU A CA 1
ATOM 780 C C . GLU A 1 87 ? 3.188 -12.371 14.926 1.00 97.19 87 GLU A C 1
ATOM 782 O O . GLU A 1 87 ? 2.131 -11.810 14.626 1.00 97.19 87 GLU A O 1
ATOM 787 N N . ASN A 1 88 ? 4.154 -11.729 15.582 1.00 95.62 88 ASN A N 1
ATOM 788 C CA . ASN A 1 88 ? 4.006 -10.383 16.138 1.00 95.62 88 ASN A CA 1
ATOM 789 C C . ASN A 1 88 ? 3.817 -9.313 15.056 1.00 95.62 88 ASN A C 1
ATOM 791 O O . ASN A 1 88 ? 3.137 -8.303 15.272 1.00 95.62 88 ASN A O 1
ATOM 795 N N . LYS A 1 89 ? 4.405 -9.519 13.872 1.00 95.81 89 LYS A N 1
ATOM 796 C CA . LYS A 1 89 ? 4.267 -8.592 12.747 1.00 95.81 89 LYS A CA 1
ATOM 797 C C . LYS A 1 89 ? 2.979 -8.855 11.961 1.00 95.81 89 LYS A C 1
ATOM 799 O O . LYS A 1 89 ? 2.952 -9.659 11.029 1.00 95.81 89 LYS A O 1
ATOM 804 N N . SER A 1 90 ? 1.925 -8.111 12.296 1.00 96.06 90 SER A N 1
ATOM 805 C CA . SER A 1 90 ? 0.614 -8.207 11.646 1.00 96.06 90 SER A CA 1
ATOM 806 C C . SER A 1 90 ? 0.212 -6.978 10.819 1.00 96.06 90 SER A C 1
ATOM 808 O O . SER A 1 90 ? 0.701 -5.853 10.979 1.00 96.06 90 SER A O 1
ATOM 810 N N . GLU A 1 91 ? -0.744 -7.212 9.931 1.00 96.06 91 GLU A N 1
ATOM 811 C CA . GLU A 1 91 ? -1.490 -6.249 9.144 1.00 96.06 91 GLU A CA 1
ATOM 812 C C . GLU A 1 91 ? -2.989 -6.377 9.429 1.00 96.06 91 GLU A C 1
ATOM 814 O O . GLU A 1 91 ? -3.475 -7.402 9.904 1.00 96.06 91 GLU A O 1
ATOM 819 N N . PHE A 1 92 ? -3.740 -5.327 9.094 1.00 96.69 92 PHE A N 1
ATOM 820 C CA . PHE A 1 92 ? -5.191 -5.321 9.235 1.00 96.69 92 PHE A CA 1
ATOM 821 C C . PHE A 1 92 ? -5.863 -5.863 7.975 1.00 96.69 92 PHE A C 1
ATOM 823 O O . PHE A 1 92 ? -5.949 -5.162 6.955 1.00 96.69 92 PHE A O 1
ATOM 830 N N . HIS A 1 93 ? -6.387 -7.079 8.061 1.00 96.12 93 HIS A N 1
ATOM 831 C CA . HIS A 1 93 ? -7.252 -7.635 7.033 1.00 96.12 93 HIS A CA 1
ATOM 832 C C . HIS A 1 93 ? -8.681 -7.123 7.226 1.00 96.12 93 HIS A C 1
ATOM 834 O O . HIS A 1 93 ? -9.231 -7.193 8.322 1.00 96.12 93 HIS A O 1
ATOM 840 N N . HIS A 1 94 ? -9.271 -6.590 6.159 1.00 95.12 94 HIS A N 1
ATOM 841 C CA . HIS A 1 94 ? -10.642 -6.089 6.164 1.00 95.12 94 HIS A CA 1
ATOM 842 C C . HIS A 1 94 ? -11.508 -7.083 5.377 1.00 95.12 94 HIS A C 1
ATOM 844 O O . HIS A 1 94 ? -11.385 -7.110 4.149 1.00 95.12 94 HIS A O 1
ATOM 850 N N . PRO A 1 95 ? -12.372 -7.873 6.038 1.00 92.56 95 PRO A N 1
ATOM 851 C CA . PRO A 1 95 ? -13.261 -8.806 5.345 1.00 92.56 95 PRO A CA 1
ATOM 852 C C . PRO A 1 95 ? -14.367 -8.059 4.589 1.00 92.56 95 PRO A C 1
ATOM 854 O O . PRO A 1 95 ? -14.806 -8.483 3.526 1.00 92.56 95 PRO A O 1
ATOM 857 N N . ASN A 1 96 ? -14.786 -6.905 5.117 1.00 93.88 96 ASN A N 1
ATOM 858 C CA . ASN A 1 96 ? -15.755 -6.019 4.497 1.00 93.88 96 ASN A CA 1
ATOM 859 C C . ASN A 1 96 ? -15.272 -4.566 4.599 1.00 93.88 96 ASN A C 1
ATOM 861 O O . ASN A 1 96 ? -15.275 -3.962 5.671 1.00 93.88 96 ASN A O 1
ATOM 865 N N . TYR A 1 97 ? -14.890 -3.974 3.466 1.00 94.69 97 TYR A N 1
ATOM 866 C CA . TYR A 1 97 ? -14.401 -2.593 3.420 1.00 94.69 97 TYR A CA 1
ATOM 867 C C . TYR A 1 97 ? -15.468 -1.541 3.779 1.00 94.69 97 TYR A C 1
ATOM 869 O O . TYR A 1 97 ? -15.101 -0.431 4.161 1.00 94.69 97 TYR A O 1
ATOM 877 N N . ALA A 1 98 ? -16.765 -1.875 3.733 1.00 94.75 98 ALA A N 1
ATOM 878 C CA . ALA A 1 98 ? -17.840 -0.996 4.207 1.00 94.75 98 ALA A CA 1
ATOM 879 C C . ALA A 1 98 ? -17.871 -0.866 5.741 1.00 94.75 98 ALA A C 1
ATOM 881 O O . ALA A 1 98 ? -18.443 0.085 6.274 1.00 94.75 98 ALA A O 1
ATOM 882 N N . LYS A 1 99 ? -17.217 -1.788 6.457 1.00 94.69 99 LYS A N 1
ATOM 883 C CA . LYS A 1 99 ? -17.113 -1.806 7.918 1.00 94.69 99 LYS A CA 1
ATOM 884 C C . LYS A 1 99 ? -15.659 -1.588 8.343 1.00 94.69 99 LYS A C 1
ATOM 886 O O . LYS A 1 99 ? -14.971 -2.506 8.772 1.00 94.69 99 LYS A O 1
ATOM 891 N N . PRO A 1 100 ? -15.149 -0.352 8.244 1.00 95.38 100 PRO A N 1
ATOM 892 C CA . PRO A 1 100 ? -13.714 -0.080 8.272 1.00 95.38 100 PRO A CA 1
ATOM 893 C C . PRO A 1 100 ? -13.031 -0.345 9.616 1.00 95.38 100 PRO A C 1
ATOM 895 O O . PRO A 1 100 ? -11.809 -0.366 9.671 1.00 95.38 100 PRO A O 1
ATOM 898 N N . TYR A 1 101 ? -13.795 -0.498 10.698 1.00 96.12 101 TYR A N 1
ATOM 899 C CA . TYR A 1 101 ? -13.262 -0.800 12.026 1.00 96.12 101 TYR A CA 1
ATOM 900 C C . TYR A 1 101 ? -13.376 -2.279 12.394 1.00 96.12 101 TYR A C 1
ATOM 902 O O . TYR A 1 101 ? -12.891 -2.644 13.461 1.00 96.12 101 TYR A O 1
ATOM 910 N N . GLU A 1 102 ? -14.003 -3.090 11.537 1.00 95.56 102 GLU A N 1
ATOM 911 C CA . GLU A 1 102 ? -14.077 -4.543 11.652 1.00 95.56 102 GLU A CA 1
ATOM 912 C C . GLU A 1 102 ? -12.911 -5.165 10.875 1.00 95.56 102 GLU A C 1
ATOM 914 O O . GLU A 1 102 ? -12.867 -5.117 9.645 1.00 95.56 102 GLU A O 1
ATOM 919 N N . VAL A 1 103 ? -11.925 -5.694 11.598 1.00 96.12 103 VAL A N 1
ATOM 920 C CA . VAL A 1 103 ? -10.663 -6.176 11.026 1.00 96.12 103 VAL A CA 1
ATOM 921 C C . VAL A 1 103 ? -10.149 -7.417 11.743 1.00 96.12 103 VAL A C 1
ATOM 923 O O . VAL A 1 103 ? -10.456 -7.657 12.910 1.00 96.12 103 VAL A O 1
ATOM 926 N N . TYR A 1 104 ? -9.295 -8.158 11.048 1.00 96.75 104 TYR A N 1
ATOM 927 C CA . TYR A 1 104 ? -8.439 -9.187 11.626 1.00 96.75 104 TYR A CA 1
ATOM 928 C C . TYR A 1 104 ? -6.988 -8.710 11.659 1.00 96.75 104 TYR A C 1
ATOM 930 O O . TYR A 1 104 ? -6.575 -7.925 10.802 1.00 96.75 104 TYR A O 1
ATOM 938 N N . HIS A 1 105 ? -6.204 -9.208 12.613 1.00 97.25 105 HIS A N 1
ATOM 939 C CA . HIS A 1 105 ? -4.751 -9.024 12.657 1.00 97.25 105 HIS A CA 1
ATOM 940 C C . HIS A 1 105 ? -4.086 -10.258 12.066 1.00 97.25 105 HIS A C 1
ATOM 942 O O . HIS A 1 105 ? -4.107 -11.324 12.675 1.00 97.25 105 HIS A O 1
ATOM 948 N N . LEU A 1 106 ? -3.507 -10.134 10.874 1.00 96.88 106 LEU A N 1
ATOM 949 C CA . LEU A 1 106 ? -2.894 -11.246 10.146 1.00 96.88 106 LEU A CA 1
ATOM 950 C C . LEU A 1 106 ? -1.483 -10.869 9.697 1.00 96.88 106 LEU A C 1
ATOM 952 O O . LEU A 1 106 ? -1.285 -9.767 9.201 1.00 96.88 106 LEU A O 1
ATOM 956 N N . CYS A 1 107 ? -0.498 -11.758 9.828 1.00 97.12 107 CYS A N 1
ATOM 957 C CA . CYS A 1 107 ? 0.804 -11.539 9.191 1.00 97.12 107 CYS A CA 1
ATOM 958 C C . CYS A 1 107 ? 0.666 -11.562 7.659 1.00 97.12 107 CYS A C 1
ATOM 960 O O . CYS A 1 107 ? -0.311 -12.096 7.135 1.00 97.12 107 CYS A O 1
ATOM 962 N N . ASP A 1 108 ? 1.645 -11.014 6.933 1.00 96.94 108 ASP A N 1
ATOM 963 C CA . ASP A 1 108 ? 1.611 -10.924 5.460 1.00 96.94 108 ASP A CA 1
ATOM 964 C C . ASP A 1 108 ? 1.327 -12.282 4.784 1.00 96.94 108 ASP A C 1
ATOM 966 O O . ASP A 1 108 ? 0.511 -12.371 3.867 1.00 96.94 108 ASP A O 1
ATOM 970 N N . TYR A 1 109 ? 1.928 -13.363 5.292 1.00 95.88 109 TYR A N 1
ATOM 971 C CA . TYR A 1 109 ? 1.712 -14.718 4.780 1.00 95.88 109 TYR A CA 1
ATOM 972 C C . TYR A 1 109 ? 0.258 -15.185 4.937 1.00 95.88 109 TYR A C 1
ATOM 974 O O . TYR A 1 109 ? -0.397 -15.540 3.955 1.00 95.88 109 TYR A O 1
ATOM 982 N N . CYS A 1 110 ? -0.276 -15.137 6.161 1.00 96.00 110 CYS A N 1
ATOM 983 C CA . CYS A 1 110 ? -1.652 -15.554 6.436 1.00 96.00 110 CYS A CA 1
ATOM 984 C C . CYS A 1 110 ? -2.672 -14.637 5.742 1.00 96.00 110 CYS A C 1
ATOM 986 O O . CYS A 1 110 ? -3.706 -15.098 5.266 1.00 96.00 110 CYS A O 1
ATOM 988 N N . HIS A 1 111 ? -2.364 -13.343 5.626 1.00 95.56 111 HIS A N 1
ATOM 989 C CA . HIS A 1 111 ? -3.193 -12.366 4.927 1.00 95.56 111 HIS A CA 1
ATOM 990 C C . HIS A 1 111 ? -3.356 -12.713 3.438 1.00 95.56 111 HIS A C 1
ATOM 992 O O . HIS A 1 111 ? -4.466 -12.653 2.906 1.00 95.56 111 HIS A O 1
ATOM 998 N N . LYS A 1 112 ? -2.271 -13.125 2.770 1.00 94.94 112 LYS A N 1
ATOM 999 C CA . LYS A 1 112 ? -2.306 -13.577 1.372 1.00 94.94 112 LYS A CA 1
ATOM 1000 C C . LYS A 1 112 ? -3.121 -14.855 1.204 1.00 94.94 112 LYS A C 1
ATOM 1002 O O . LYS A 1 112 ? -3.970 -14.883 0.319 1.00 94.94 112 LYS A O 1
ATOM 1007 N N . LYS A 1 113 ? -2.926 -15.855 2.073 1.00 93.94 113 LYS A N 1
ATOM 1008 C CA . LYS A 1 113 ? -3.690 -17.118 2.051 1.00 93.94 113 LYS A CA 1
ATOM 1009 C C . LYS A 1 113 ? -5.196 -16.906 2.134 1.00 93.94 113 LYS A C 1
ATOM 1011 O O . LYS A 1 113 ? -5.957 -17.509 1.384 1.00 93.94 113 LYS A O 1
ATOM 1016 N N . VAL A 1 114 ? -5.617 -15.994 3.005 1.00 92.88 114 VAL A N 1
ATOM 1017 C CA . VAL A 1 114 ? -7.023 -15.597 3.124 1.00 92.88 114 VAL A CA 1
ATOM 1018 C C . VAL A 1 114 ? -7.529 -14.957 1.827 1.00 92.88 114 VAL A C 1
ATOM 1020 O O . VAL A 1 114 ? -8.627 -15.269 1.384 1.00 92.88 114 VAL A O 1
ATOM 1023 N N . HIS A 1 115 ? -6.734 -14.108 1.165 1.00 89.50 115 HIS A N 1
ATOM 1024 C CA . HIS A 1 115 ? -7.130 -13.489 -0.107 1.00 89.50 115 HIS A CA 1
ATOM 1025 C C . HIS A 1 115 ? -7.260 -14.468 -1.282 1.00 89.50 115 HIS A C 1
ATOM 1027 O O . HIS A 1 115 ? -8.039 -14.195 -2.192 1.00 89.50 115 HIS A O 1
ATOM 1033 N N . ILE A 1 116 ? -6.527 -15.583 -1.266 1.00 89.88 116 ILE A N 1
ATOM 1034 C CA . ILE A 1 116 ? -6.631 -16.655 -2.271 1.00 89.88 116 ILE A CA 1
ATOM 1035 C C . ILE A 1 116 ? -7.565 -17.795 -1.833 1.00 89.88 116 ILE A C 1
ATOM 1037 O O . ILE A 1 116 ? -7.599 -18.835 -2.479 1.00 89.88 116 ILE A O 1
ATOM 1041 N N . ASN A 1 117 ? -8.343 -17.597 -0.760 1.00 84.06 117 ASN A N 1
ATOM 1042 C CA . ASN A 1 117 ? -9.300 -18.561 -0.199 1.00 84.06 117 ASN A CA 1
ATOM 1043 C C . ASN A 1 117 ? -8.702 -19.911 0.252 1.00 84.06 117 ASN A C 1
ATOM 1045 O O . ASN A 1 117 ? -9.445 -20.865 0.475 1.00 84.06 117 ASN A O 1
ATOM 1049 N N . GLU A 1 118 ? -7.388 -19.996 0.468 1.00 73.25 118 GLU A N 1
ATOM 1050 C CA . GLU A 1 118 ? -6.729 -21.183 1.042 1.00 73.25 118 GLU A CA 1
ATOM 1051 C C . GLU A 1 118 ? -6.960 -21.315 2.555 1.00 73.25 118 GLU A C 1
ATOM 1053 O O . GLU A 1 118 ? -6.663 -22.342 3.162 1.00 73.25 118 GLU A O 1
ATOM 1058 N N . THR A 1 119 ? -7.444 -20.261 3.212 1.00 80.94 119 THR A N 1
ATOM 1059 C CA . THR A 1 119 ? -7.711 -20.258 4.653 1.00 80.94 119 THR A CA 1
ATOM 1060 C C . THR A 1 119 ? -8.986 -19.479 4.936 1.00 80.94 119 THR A C 1
ATOM 1062 O O . THR A 1 119 ? -9.117 -18.323 4.533 1.00 80.94 119 THR A O 1
ATOM 1065 N N . LYS A 1 120 ? -9.932 -20.112 5.637 1.00 81.50 120 LYS A N 1
ATOM 1066 C CA . LYS A 1 120 ? -11.192 -19.486 6.056 1.00 81.50 120 LYS A CA 1
ATOM 1067 C C . LYS A 1 120 ? -11.007 -18.785 7.402 1.00 81.50 120 LYS A C 1
ATOM 1069 O O . LYS A 1 120 ? -10.281 -19.265 8.263 1.00 81.50 120 LYS A O 1
ATOM 1074 N N . LEU A 1 121 ? -11.693 -17.659 7.584 1.00 82.81 121 LEU A N 1
ATOM 1075 C CA . LEU A 1 121 ? -11.672 -16.876 8.829 1.00 82.81 121 LEU A CA 1
ATOM 1076 C C . LEU A 1 121 ? -12.804 -17.252 9.798 1.00 82.81 121 LEU A C 1
ATOM 1078 O O . LEU A 1 121 ? -12.969 -16.580 10.811 1.00 82.81 121 LEU A O 1
ATOM 1082 N N . ASN A 1 122 ? -13.601 -18.273 9.471 1.00 76.50 122 ASN A N 1
ATOM 1083 C CA . ASN A 1 122 ? -14.885 -18.562 10.118 1.00 76.50 122 ASN A CA 1
ATOM 1084 C C . ASN A 1 122 ? -14.772 -18.782 11.636 1.00 76.50 122 ASN A C 1
ATOM 1086 O O . ASN A 1 122 ? -15.657 -18.352 12.367 1.00 76.50 122 ASN A O 1
ATOM 1090 N N . ASP A 1 123 ? -13.662 -19.357 12.099 1.00 79.81 123 ASP A N 1
ATOM 1091 C CA . ASP A 1 123 ? -13.432 -19.662 13.519 1.00 79.81 123 ASP A CA 1
ATOM 1092 C C . ASP A 1 123 ? -12.582 -18.597 14.228 1.00 79.81 123 ASP A C 1
ATOM 1094 O O . ASP A 1 123 ? -12.215 -18.723 15.396 1.00 79.81 123 ASP A O 1
ATOM 1098 N N . ILE A 1 124 ? -12.245 -17.517 13.519 1.00 87.75 124 ILE A N 1
ATOM 1099 C CA . ILE A 1 124 ? -11.395 -16.450 14.029 1.00 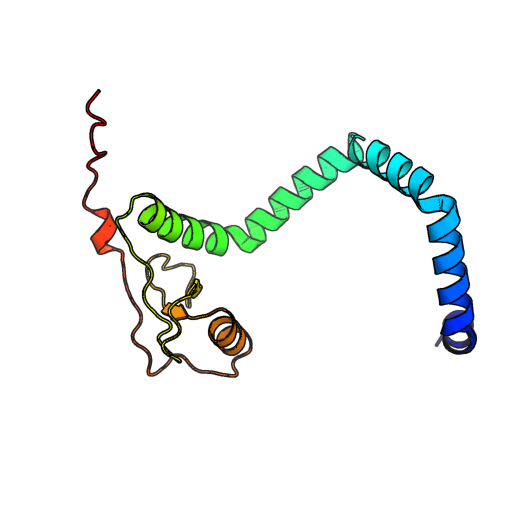87.75 124 ILE A CA 1
ATOM 1100 C C . ILE A 1 124 ? -12.277 -15.283 14.461 1.00 87.75 124 ILE A C 1
ATOM 1102 O O . ILE A 1 124 ? -13.134 -14.793 13.724 1.00 87.75 124 ILE A O 1
ATOM 1106 N N . LYS A 1 125 ? -12.020 -14.772 15.666 1.00 90.56 125 LYS A N 1
ATOM 1107 C CA . LYS A 1 125 ? -12.698 -13.585 16.191 1.00 90.56 125 LYS A CA 1
ATOM 1108 C C . LYS A 1 125 ? -12.383 -12.349 15.348 1.00 90.56 125 LYS A C 1
ATOM 1110 O O . LYS A 1 125 ? -11.225 -11.956 15.231 1.00 90.56 125 LYS A O 1
ATOM 1115 N N . ILE A 1 126 ? -13.405 -11.668 14.844 1.00 92.06 126 ILE A N 1
ATOM 1116 C CA . ILE A 1 126 ? -13.240 -10.341 14.244 1.00 92.06 126 ILE A CA 1
ATOM 1117 C C . ILE A 1 126 ? -13.111 -9.268 15.336 1.00 92.06 126 ILE A C 1
ATOM 1119 O O . ILE A 1 126 ? -13.839 -9.283 16.331 1.00 92.06 126 ILE A O 1
ATOM 1123 N N . TYR A 1 127 ? -12.189 -8.319 15.168 1.00 93.38 127 TYR A N 1
ATOM 1124 C CA . TYR A 1 127 ? -12.069 -7.174 16.070 1.00 93.38 127 TYR A CA 1
ATOM 1125 C C . TYR A 1 127 ? -12.856 -5.986 15.534 1.00 93.38 127 TYR A C 1
ATOM 1127 O O . TYR A 1 127 ? -12.687 -5.618 14.377 1.00 93.38 127 TYR A O 1
ATOM 1135 N N . ASN A 1 128 ? -13.658 -5.342 16.388 1.00 94.12 128 ASN A N 1
ATOM 1136 C CA . ASN A 1 128 ? -14.364 -4.105 16.059 1.00 94.12 128 ASN A CA 1
ATOM 1137 C C . ASN A 1 128 ? -13.857 -2.934 16.914 1.00 94.12 128 ASN A C 1
ATOM 1139 O O . ASN A 1 128 ? -14.001 -2.924 18.136 1.00 94.12 128 ASN A O 1
ATOM 1143 N N . TYR A 1 129 ? -13.292 -1.921 16.259 1.00 91.94 129 TYR A N 1
ATOM 1144 C CA . TYR A 1 129 ? -12.689 -0.751 16.901 1.00 91.94 129 TYR A CA 1
ATOM 1145 C C . TYR A 1 129 ? -13.546 0.519 16.856 1.00 91.94 129 TYR A C 1
ATOM 1147 O O . TYR A 1 129 ? -13.048 1.607 17.152 1.00 91.94 129 TYR A O 1
ATOM 1155 N N . ILE A 1 130 ? -14.836 0.424 16.519 1.00 90.19 130 ILE A N 1
ATOM 1156 C CA . ILE A 1 130 ? -15.717 1.598 16.408 1.00 90.19 130 ILE A CA 1
ATOM 1157 C C . ILE A 1 130 ? -15.801 2.404 17.718 1.00 90.19 130 ILE A C 1
ATOM 1159 O O . ILE A 1 130 ? -15.821 3.636 17.699 1.00 90.19 130 ILE A O 1
ATOM 1163 N N . GLY A 1 131 ? -15.755 1.724 18.870 1.00 85.88 131 GLY A N 1
ATOM 1164 C CA . GLY A 1 131 ? -15.770 2.354 20.194 1.00 85.88 131 GLY A CA 1
ATOM 1165 C C . GLY A 1 131 ? -14.558 3.251 20.457 1.00 85.88 131 GLY A C 1
ATOM 1166 O O . GLY A 1 131 ? -14.659 4.226 21.207 1.00 85.88 131 GLY A O 1
ATOM 1167 N N . LEU A 1 132 ? -13.437 3.005 19.770 1.00 84.06 132 LEU A N 1
ATOM 1168 C CA . LEU A 1 132 ? -12.241 3.822 19.908 1.00 84.06 132 LEU A CA 1
ATOM 1169 C C . LEU A 1 132 ? -12.418 5.222 19.346 1.00 84.06 132 LEU A C 1
ATOM 1171 O O . LEU A 1 132 ? -11.562 6.033 19.651 1.00 84.06 132 LEU A O 1
ATOM 1175 N N . LEU A 1 133 ? -13.483 5.547 18.600 1.00 80.56 133 LEU A N 1
ATOM 1176 C CA . LEU A 1 133 ? -13.716 6.874 18.011 1.00 80.56 133 LEU A CA 1
ATOM 1177 C C . LEU A 1 133 ? -14.146 7.953 19.016 1.00 80.56 133 LEU A C 1
ATOM 1179 O O . LEU A 1 133 ? -13.877 9.132 18.778 1.00 80.56 133 LEU A O 1
ATOM 1183 N N . LYS A 1 134 ? -14.744 7.570 20.151 1.00 65.12 134 LYS A N 1
ATOM 1184 C CA . LYS A 1 134 ? -15.463 8.487 21.060 1.00 65.12 134 LYS A CA 1
ATOM 1185 C C . LYS A 1 134 ? -14.583 9.515 21.795 1.00 65.12 134 LYS A C 1
ATOM 1187 O O . LYS A 1 134 ? -15.079 10.555 22.204 1.00 65.12 134 LYS A O 1
ATOM 1192 N N . LYS A 1 135 ? -13.268 9.297 21.907 1.00 56.94 135 LYS A N 1
ATOM 1193 C CA . LYS A 1 135 ? -12.331 10.232 22.561 1.00 56.94 135 LYS A CA 1
ATOM 1194 C C . LYS A 1 135 ? -11.764 11.260 21.572 1.00 56.94 135 LYS A C 1
ATOM 1196 O O . LYS A 1 135 ? -10.640 11.122 21.093 1.00 56.94 135 LYS A O 1
ATOM 1201 N N . ARG A 1 136 ? -12.537 12.288 21.214 1.00 52.34 136 ARG A N 1
ATOM 1202 C CA . ARG A 1 136 ? -11.986 13.494 20.565 1.00 52.34 136 ARG A CA 1
ATOM 1203 C C . ARG A 1 136 ? -11.366 14.400 21.634 1.00 52.34 136 ARG A C 1
ATOM 1205 O O . ARG A 1 136 ? -11.941 15.406 22.010 1.00 52.34 136 ARG A O 1
ATOM 1212 N N . GLY A 1 137 ? -10.189 14.025 22.118 1.00 53.81 137 GLY A N 1
ATOM 1213 C CA . GLY A 1 137 ? -9.290 14.929 22.828 1.00 53.81 137 GLY A CA 1
ATOM 1214 C C . GLY A 1 137 ? -7.973 14.933 22.073 1.00 53.81 137 GLY A C 1
ATOM 1215 O O . GLY A 1 137 ? -7.271 13.926 22.075 1.00 53.81 137 GLY A O 1
ATOM 1216 N N . ARG A 1 138 ? -7.660 16.019 21.362 1.00 50.84 138 ARG A N 1
ATOM 1217 C CA . ARG A 1 138 ? -6.290 16.256 20.891 1.00 50.84 138 ARG A CA 1
ATOM 1218 C C . ARG A 1 138 ? -5.462 16.452 22.166 1.00 50.84 138 ARG A C 1
ATOM 1220 O O . ARG A 1 138 ? -5.826 17.352 22.922 1.00 50.84 138 ARG A O 1
ATOM 1227 N N . PRO A 1 139 ? -4.424 15.648 22.455 1.00 48.00 139 PRO A N 1
ATOM 1228 C CA . PRO A 1 139 ? -3.503 15.991 23.530 1.00 48.00 139 PRO A CA 1
ATOM 1229 C C . PRO A 1 139 ? -2.999 17.401 23.226 1.00 48.00 139 PRO A C 1
ATOM 1231 O O . PRO A 1 139 ? -2.481 17.636 22.129 1.00 48.00 139 PRO A O 1
ATOM 1234 N N . LYS A 1 140 ? -3.252 18.361 24.122 1.00 43.69 140 LYS A N 1
ATOM 1235 C CA . LYS A 1 140 ? -2.562 19.645 24.042 1.00 43.69 140 LYS A CA 1
ATOM 1236 C C . LYS A 1 140 ? -1.083 19.298 24.180 1.00 43.69 140 LYS A C 1
ATOM 1238 O O . LYS A 1 140 ? -0.692 18.669 25.158 1.00 43.69 140 LYS A O 1
ATOM 1243 N N . LEU A 1 141 ? -0.306 19.598 23.144 1.00 44.41 141 LEU A N 1
ATOM 1244 C CA . LEU A 1 141 ? 1.141 19.647 23.281 1.00 44.41 141 LEU A CA 1
ATOM 1245 C C . LEU A 1 141 ? 1.388 20.763 24.295 1.00 44.41 141 LEU A C 1
ATOM 1247 O O . LEU A 1 141 ? 1.031 21.909 24.029 1.00 44.41 141 LEU A O 1
ATOM 1251 N N . ASN A 1 142 ? 1.861 20.398 25.482 1.00 41.97 142 ASN A N 1
ATOM 1252 C CA . ASN A 1 142 ? 2.383 21.376 26.420 1.00 41.97 142 ASN A CA 1
ATOM 1253 C C . ASN A 1 142 ? 3.688 21.885 25.795 1.00 41.97 142 ASN A C 1
ATOM 1255 O O . ASN A 1 142 ? 4.597 21.081 25.577 1.00 41.97 142 ASN A O 1
ATOM 1259 N N . ASN A 1 143 ? 3.703 23.164 25.416 1.00 48.16 143 ASN A N 1
ATOM 1260 C CA . ASN A 1 143 ? 4.939 23.915 25.199 1.00 48.16 143 ASN A CA 1
ATOM 1261 C C . ASN A 1 143 ? 5.556 24.252 26.554 1.00 48.16 143 ASN A C 1
ATOM 1263 O O . ASN A 1 143 ? 4.760 24.503 27.490 1.00 48.16 143 ASN A O 1
#

Secondary structure (DSSP, 8-state):
--HHHHHHHHTHHHHHHHHHHHHHHHHHHHHHHHHHHHHSHHHHHHHHHHHHHHHHHHHHHHHHHHHHHHHHHTTS-PPPPPTTT--S--EEE-S-TTSTTEEEEE-HHHHHHHHTTSS--TTSPPEE-GGGGG---PPP---

Radius of gyration: 24.19 Å; chains: 1; bounding box: 42×45×65 Å

Foldseek 3Di:
DDPVVVVCVVCVVVVVVVVVVVCVVCVVVVVVVVVVVCPDPVNVVVVVVVVVVVCVVCVLVVVLQVVVVVCVVVVLDDQAAAQPPRHRAWDWADPDSNQSQWTGTHHPVVSVCVVVVVDDCVPPDTGGCPVSPPDPDDPPPDD

=== Feature glossary ===
The features interleaved in this record are:

— What the protein is —

Sequence gives the chain of amino acids in standard one-letter code (A=alanine, C=cysteine, …, Y=tyrosine), read N→C. It is the only feature that is directly encoded by the gene; all structural features are d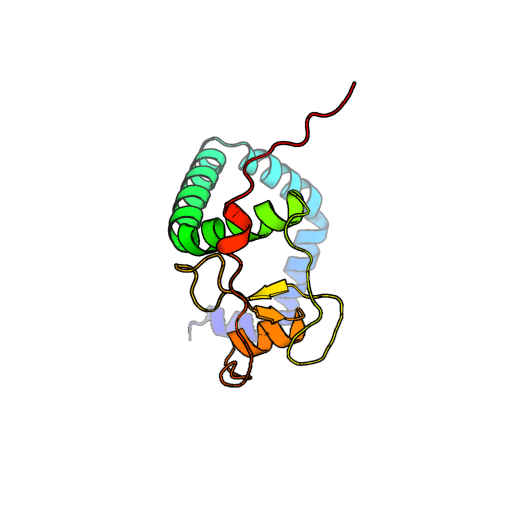erived from the folded form of this sequence.

Database cross-references. InterPro integrates a dozen domain/family signature databases into unified entries with residue-range hits. GO terms attach function/process/location labels with evidence codes. CATH codes position the fold in a four-level structural taxonomy. Organism is the NCBI-taxonomy species name.

— Where its atoms are —

Atomic coordinates in PDBx/mmCIF format — the same representation the Protein Data Bank distributes. Each line of the _atom_site loop places one backbone atom in Cartesian space (units: ångströms, origin: arbitrary).

The six renders are orthographic views along the three Cartesian axes in both directions. Representation (cartoon, sticks, or surface) and color scheme (sequence-rainbow or by-chain) vary across proteins so the training set covers all the common visualization conventions.

— Local backbone conformation —

Eight-state secondary structure (DSSP): H is the canonical α-helix, G the tighter 3₁₀-helix, I the wider π-helix; E/B are β-structure, T and S are turns and bends, and '-' is everything else. DSSP derives these from the pattern of main-chain N–H···O=C hydrogen bonds, not from the sequence.

P-SEA three-state annotation labels each residue as helix, strand, or coil based purely on the geometry of the Cα trace. It serves as a fallback when the full backbone (and thus DSSP) is unavailable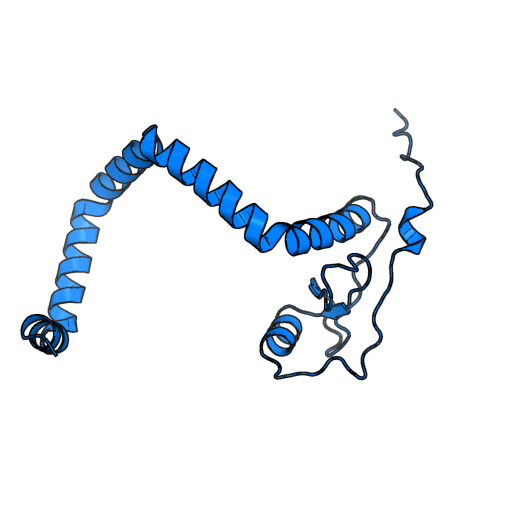.

The φ/ψ torsion pair specifies the backbone conformation at each residue. φ rotates about the N–Cα bond, ψ about the Cα–C bond. Steric clashes forbid most of the (φ, ψ) plane — the allowed regions (α-helix basin, β-sheet basin, left-handed helix) are the Ramachandran-allowed regions.

— Global shape and packing —

The geometric summary reports three shape descriptors. Rg (radius of gyration) measures how spread out the Cα atoms are about their centre of mass; compact globular proteins have small Rg, elongated or unfolded ones large. Cα contacts (<8 Å, |i−j|>4) count long-range residue pairs in spatial proximity — high for tightly packed folds, near zero for rods or random coil. The bounding-box extents give the protein's footprint along x, y, z in Å.

Solvent-accessible surface area (SASA) is the area in Å² traced out by the centre of a 1.4 Å probe sphere (a water molecule) rolled over the protein's van der Waals surface (Shrake–Rupley / Lee–Richards construction). Buried residues have near-zero SASA; fully exposed residues can exceed 200 Å². The total SASA scales roughly with the number of surface residues.

The contact map is a binary N×N matrix image: pixel (i, j) is dark where Cα_i and Cα_j are within 8 Å and |i−j|>4. Because the |i−j|>4 filter removes local helical contacts, off-diagonal stripes parallel to the main diagonal indicate parallel β-sheets; stripes perpendicular to it indicate antiparallel β-sheets. The Ramachandran plot scatters every residue's (φ, ψ) pair against the sterically allowed regions. The PAE heatmap renders the predicted-aligned-error matrix.

— Structural neighborhood —

3Di is Foldseek's structural alphabet. Each residue is assigned one of twenty discrete states based on how its Cα sits relative to its spatial (not sequential) neighbors. Aligning 3Di strings finds structural homologs roughly as well as full 3D superposition, but orders of magnitude faster.

Nearest PDB neighbors are the top structural matches found by Foldseek when searching this structure against the entire Protein Data Bank. Each hit reports a TM-score (0 to 1; >0.5 almost always implies the same fold) and an E-value. These are *structural* homologs — they may share no detectable sequence similarity.

— Confidence and disorder —

For AlphaFold models, the B-factor field carries pLDDT — the model's own estimate of local accuracy on a 0–100 scale. Regions with pLDDT<50 should be treated as essentially unmodeled; they often correspond to intrinsically disordered segments.

Crystallographic B-factors measure how much each atom's electron density is smeared out, in Å². They rise in mobile loops and surface residues and fall in the buried interior. In AlphaFold models this column is repurposed to hold pLDDT instead.

Predicted aligned error is AlphaFold's pairwise confidence. Unlike pLDDT (per-residue), PAE is per-residue-pair and captures whether two parts of the structure are correctly placed relative to each other. Units are ångströms of expected positional error.